Protein AF-A0A7S1IBC4-F1 (afdb_monomer)

Organism: NCBI:txid73025

Sequence (108 aa):
QLSQGDRYVRYGTKLTIVAVEVPGYLCLSNICDSRLQVETHPPDELPRCFERCIWQASPMEGWSTSDQDTSTVSDPSRSLKHYIKYGDTLRLCHTRSRGNLCVQTAQA

Mean predicted aligned error: 9.98 Å

pLDDT: mean 77.58, std 18.31, range [40.22, 95.5]

Structure (mmCIF, N/CA/C/O backbone):
data_AF-A0A7S1IBC4-F1
#
_entry.id   AF-A0A7S1IBC4-F1
#
loop_
_atom_site.group_PDB
_atom_site.id
_atom_site.type_symbol
_atom_site.label_atom_id
_atom_site.label_alt_id
_atom_site.label_comp_id
_atom_site.label_asym_id
_atom_site.label_entity_id
_atom_site.label_seq_id
_atom_site.pdbx_PDB_ins_code
_atom_site.Cartn_x
_atom_site.Cartn_y
_atom_site.Cartn_z
_atom_site.occupancy
_atom_site.B_iso_or_equiv
_atom_site.auth_seq_id
_atom_site.auth_comp_id
_atom_site.auth_asym_id
_atom_site.auth_atom_id
_atom_site.pdbx_PDB_model_num
ATOM 1 N N . GLN A 1 1 ? -15.894 -20.360 5.794 1.00 44.59 1 GLN A N 1
ATOM 2 C CA . GLN A 1 1 ? -16.725 -19.140 5.722 1.00 44.59 1 GLN A CA 1
ATOM 3 C C . GLN A 1 1 ? -16.015 -18.061 6.521 1.00 44.59 1 GLN A C 1
ATOM 5 O O . GLN A 1 1 ? -15.748 -18.296 7.689 1.00 44.59 1 GLN A O 1
ATOM 10 N N . LEU A 1 2 ? -15.638 -16.946 5.892 1.00 44.62 2 LEU A N 1
ATOM 11 C CA . LEU A 1 2 ? -15.086 -15.792 6.609 1.00 44.62 2 LEU A CA 1
ATOM 12 C C . LEU A 1 2 ? -16.204 -15.158 7.444 1.00 44.62 2 LEU A C 1
ATOM 14 O O . LEU A 1 2 ? -17.320 -14.987 6.941 1.00 44.62 2 LEU A O 1
ATOM 18 N N . SER A 1 3 ? -15.930 -14.862 8.712 1.00 52.69 3 SER A N 1
ATOM 19 C CA . SER A 1 3 ? -16.895 -14.208 9.592 1.00 52.69 3 SER A CA 1
ATOM 20 C C . SER A 1 3 ? -17.201 -12.800 9.069 1.00 52.69 3 SER A C 1
ATOM 22 O O . SER A 1 3 ? -16.409 -12.203 8.338 1.00 52.69 3 SER A O 1
ATOM 24 N N . GLN A 1 4 ? -18.355 -12.232 9.422 1.00 52.12 4 GLN A N 1
ATOM 25 C CA . GLN A 1 4 ? -18.746 -10.892 8.963 1.00 52.12 4 GLN A CA 1
ATOM 26 C C . GLN A 1 4 ? -17.710 -9.811 9.349 1.00 52.12 4 GLN A C 1
ATOM 28 O O . GLN A 1 4 ? -17.570 -8.815 8.642 1.00 52.12 4 GLN A O 1
ATOM 33 N N . GLY A 1 5 ? -16.937 -10.042 10.418 1.00 53.00 5 GLY A N 1
ATOM 34 C CA . GLY A 1 5 ? -15.843 -9.179 10.870 1.00 53.00 5 GLY A CA 1
ATOM 35 C C . GLY A 1 5 ? -14.542 -9.281 10.063 1.00 53.00 5 GLY A C 1
ATOM 36 O O . GLY A 1 5 ? -13.709 -8.388 10.196 1.00 53.00 5 GLY A O 1
ATOM 37 N N . ASP A 1 6 ? -14.376 -10.305 9.218 1.00 62.81 6 ASP A N 1
ATOM 38 C CA . ASP A 1 6 ? -13.180 -10.510 8.377 1.00 62.81 6 ASP A CA 1
ATOM 39 C C . ASP A 1 6 ? -13.259 -9.763 7.034 1.00 62.81 6 ASP A C 1
ATOM 41 O O . ASP A 1 6 ? -12.332 -9.811 6.230 1.00 62.81 6 ASP A O 1
ATOM 45 N N . ARG A 1 7 ? -14.378 -9.077 6.765 1.00 73.06 7 ARG A N 1
ATOM 46 C CA . ARG A 1 7 ? -14.605 -8.328 5.516 1.00 73.06 7 ARG A CA 1
ATOM 47 C C . ARG A 1 7 ? -14.059 -6.901 5.542 1.00 73.06 7 ARG A C 1
ATOM 49 O O . ARG A 1 7 ? -14.042 -6.247 4.505 1.00 73.06 7 ARG A O 1
ATOM 56 N N . TYR A 1 8 ? -13.659 -6.409 6.710 1.00 83.75 8 TYR A N 1
ATOM 57 C CA . TYR A 1 8 ? -13.247 -5.022 6.906 1.00 83.75 8 TYR A CA 1
ATOM 58 C C . TYR A 1 8 ? -11.767 -4.938 7.260 1.00 83.75 8 TYR A C 1
ATOM 60 O O . TYR A 1 8 ? -11.245 -5.759 8.015 1.00 83.75 8 TYR A O 1
ATOM 68 N N . VAL A 1 9 ? -11.096 -3.906 6.750 1.00 86.31 9 VAL A N 1
ATOM 69 C CA . VAL A 1 9 ? -9.678 -3.676 7.029 1.00 86.31 9 VAL A CA 1
ATOM 70 C C . VAL A 1 9 ? -9.530 -3.080 8.426 1.00 86.31 9 VAL A C 1
ATOM 72 O O . VAL A 1 9 ? -10.225 -2.130 8.787 1.00 86.31 9 VAL A O 1
ATOM 75 N N . ARG A 1 10 ? -8.619 -3.640 9.221 1.00 87.00 10 ARG A N 1
ATOM 76 C CA . ARG A 1 10 ? -8.245 -3.120 10.543 1.00 87.00 10 ARG A CA 1
ATOM 77 C C . ARG A 1 10 ? -6.848 -2.529 10.505 1.00 87.00 10 ARG A C 1
ATOM 79 O O . ARG A 1 10 ? -6.021 -2.953 9.692 1.00 87.00 10 ARG A O 1
ATOM 86 N N . TYR A 1 11 ? -6.549 -1.624 11.425 1.00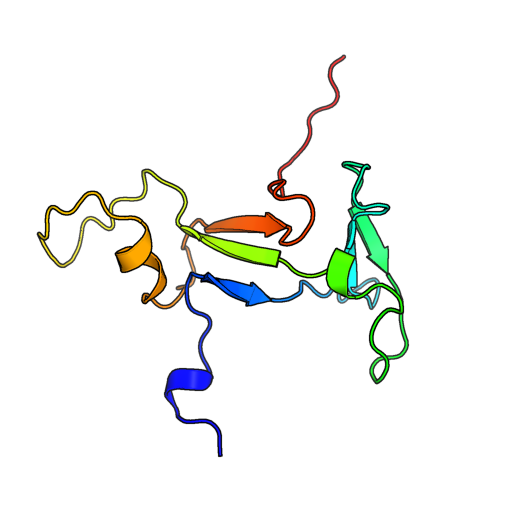 87.06 11 TYR A N 1
ATOM 87 C CA . TYR A 1 11 ? -5.160 -1.261 11.683 1.00 87.06 11 TYR A CA 1
ATOM 88 C C . TYR A 1 11 ? -4.324 -2.510 12.004 1.00 87.06 11 TYR A C 1
ATOM 90 O O . TYR A 1 11 ? -4.822 -3.528 12.473 1.00 87.06 11 TYR A O 1
ATOM 98 N N . GLY A 1 12 ? -3.045 -2.480 11.657 1.00 85.94 12 GLY A N 1
ATOM 99 C CA . GLY A 1 12 ? -2.147 -3.623 11.773 1.00 85.94 12 GLY A CA 1
ATOM 100 C C . GLY A 1 12 ? -2.323 -4.702 10.702 1.00 85.94 12 GLY A C 1
ATOM 101 O O . GLY A 1 12 ? -1.452 -5.570 10.605 1.00 85.94 12 GLY A O 1
ATOM 102 N N . THR A 1 13 ? -3.373 -4.641 9.874 1.00 85.62 13 THR A N 1
ATOM 103 C CA . THR A 1 13 ? -3.575 -5.578 8.759 1.00 85.62 13 THR A CA 1
ATOM 104 C C . THR A 1 13 ? -2.469 -5.405 7.722 1.00 85.62 13 THR A C 1
ATOM 106 O O . THR A 1 13 ? -2.145 -4.285 7.317 1.00 85.62 13 THR A O 1
ATOM 109 N N . LYS A 1 14 ? -1.893 -6.531 7.286 1.00 91.56 14 LYS A N 1
ATOM 110 C CA . LYS A 1 14 ? -0.982 -6.573 6.140 1.00 91.56 14 LYS A CA 1
ATOM 111 C C . LYS A 1 14 ? -1.804 -6.593 4.858 1.00 91.56 14 LYS A C 1
ATOM 113 O O . LYS A 1 14 ? -2.696 -7.425 4.720 1.00 91.56 14 LYS A O 1
ATOM 118 N N . LEU A 1 15 ? -1.499 -5.689 3.941 1.00 92.38 15 LEU A N 1
ATOM 119 C CA . LEU A 1 15 ? -2.232 -5.487 2.698 1.00 92.38 15 LEU A CA 1
ATOM 120 C C . LEU A 1 15 ? -1.279 -5.221 1.533 1.00 92.38 15 LEU A C 1
ATOM 122 O O . LEU A 1 15 ? -0.090 -4.965 1.723 1.00 92.38 15 LEU A O 1
ATOM 126 N N . THR A 1 16 ? -1.828 -5.260 0.325 1.00 93.38 16 THR A N 1
ATOM 127 C CA . THR A 1 16 ? -1.156 -4.806 -0.894 1.00 93.38 16 THR A CA 1
ATOM 128 C C . THR A 1 16 ? -1.959 -3.677 -1.528 1.00 93.38 16 THR A C 1
ATOM 130 O O . THR A 1 16 ? -3.151 -3.529 -1.258 1.00 93.38 16 THR A O 1
ATOM 133 N N . ILE A 1 17 ? -1.294 -2.858 -2.339 1.00 93.31 17 ILE A N 1
ATOM 134 C CA . ILE A 1 17 ? -1.921 -1.774 -3.099 1.00 93.31 17 ILE A CA 1
ATOM 135 C C . ILE A 1 17 ? -1.825 -2.159 -4.569 1.00 93.31 17 ILE A C 1
ATOM 137 O O . ILE A 1 17 ? -0.734 -2.468 -5.049 1.00 93.31 17 ILE A O 1
ATOM 141 N N . VAL A 1 18 ? -2.962 -2.157 -5.260 1.00 91.69 18 VAL A N 1
ATOM 142 C CA . VAL A 1 18 ? -3.063 -2.554 -6.666 1.00 91.69 18 VAL A CA 1
ATOM 143 C C . VAL A 1 18 ? -3.350 -1.317 -7.508 1.00 91.69 18 VAL A C 1
ATOM 145 O O . VAL A 1 18 ? -4.331 -0.612 -7.268 1.00 91.69 18 VAL A O 1
ATOM 148 N N . ALA A 1 19 ? -2.485 -1.048 -8.482 1.00 90.88 19 ALA A N 1
ATOM 149 C CA . ALA A 1 19 ? -2.728 -0.058 -9.518 1.00 90.88 19 ALA A CA 1
ATOM 150 C C . ALA A 1 19 ? -3.674 -0.655 -10.571 1.00 90.88 19 ALA A C 1
ATOM 152 O O . ALA A 1 19 ? -3.503 -1.800 -10.986 1.00 90.88 19 ALA A O 1
ATOM 153 N N . VAL A 1 20 ? -4.688 0.116 -10.977 1.00 88.62 20 VAL A N 1
ATOM 154 C CA . VAL A 1 20 ? -5.733 -0.346 -11.911 1.00 88.62 20 VAL A CA 1
ATOM 155 C C . VAL A 1 20 ? -5.425 0.069 -13.349 1.00 88.62 20 VAL A C 1
ATOM 157 O O . VAL A 1 20 ? -5.586 -0.735 -14.259 1.00 88.62 20 VAL A O 1
ATOM 160 N N . GLU A 1 21 ? -4.949 1.300 -13.563 1.00 87.69 21 GLU A N 1
ATOM 161 C CA . GLU A 1 21 ? -4.615 1.805 -14.908 1.00 87.69 21 GLU A CA 1
ATOM 162 C C . GLU A 1 21 ? -3.387 1.111 -15.508 1.00 87.69 21 GLU A C 1
ATOM 164 O O . GLU A 1 21 ? -3.341 0.838 -16.704 1.00 87.69 21 GLU A O 1
ATOM 169 N N . VAL A 1 22 ? -2.412 0.784 -14.657 1.00 86.62 22 VAL A N 1
ATOM 170 C CA . VAL A 1 22 ? -1.285 -0.096 -14.973 1.00 86.62 22 VAL A CA 1
ATOM 171 C C . VAL A 1 22 ? -1.436 -1.318 -14.070 1.00 86.62 22 VAL A C 1
ATOM 173 O O . VAL A 1 22 ? -0.989 -1.255 -12.924 1.00 86.62 22 VAL A O 1
ATOM 176 N N . PRO A 1 23 ? -2.115 -2.388 -14.526 1.00 87.31 23 PRO A N 1
ATOM 177 C CA . PRO A 1 23 ? -2.461 -3.524 -13.679 1.00 87.31 23 PRO A CA 1
ATOM 178 C C . PRO A 1 23 ? -1.232 -4.129 -12.999 1.00 87.31 23 PRO A C 1
ATOM 180 O O . PRO A 1 23 ? -0.375 -4.722 -13.656 1.00 87.31 23 PRO A O 1
ATOM 183 N N . GLY A 1 24 ? -1.134 -3.967 -11.680 1.00 91.00 24 GLY A N 1
ATOM 184 C CA . GLY A 1 24 ? 0.018 -4.457 -10.934 1.00 91.00 24 GLY A CA 1
ATOM 185 C C . GLY A 1 24 ? 0.056 -4.029 -9.475 1.00 91.00 24 GLY A C 1
ATOM 186 O O . GLY A 1 24 ? -0.765 -3.244 -9.000 1.00 91.00 24 GLY A O 1
ATOM 187 N N . TYR A 1 25 ? 1.037 -4.559 -8.754 1.00 92.56 25 TYR A N 1
ATOM 188 C CA . TYR A 1 25 ? 1.224 -4.309 -7.328 1.00 92.56 25 TYR A CA 1
ATOM 189 C C . TYR A 1 25 ? 2.213 -3.168 -7.108 1.00 92.56 25 TYR A C 1
ATOM 191 O O . TYR A 1 25 ? 3.275 -3.138 -7.726 1.00 92.56 25 TYR A O 1
ATOM 199 N N . LEU A 1 26 ? 1.901 -2.250 -6.193 1.00 94.00 26 LEU A N 1
ATOM 200 C CA . LEU A 1 26 ? 2.862 -1.248 -5.743 1.00 94.00 26 LEU A CA 1
ATOM 201 C C . LEU A 1 26 ? 3.901 -1.907 -4.829 1.00 94.00 26 LEU A C 1
ATOM 203 O O . LEU A 1 26 ? 3.572 -2.374 -3.732 1.00 94.00 26 LEU A O 1
ATOM 207 N N . CYS A 1 27 ? 5.154 -1.899 -5.267 1.00 94.12 27 CYS A N 1
ATOM 208 C CA . CYS A 1 27 ? 6.265 -2.555 -4.593 1.00 94.12 27 CYS A CA 1
ATOM 209 C C . CYS A 1 27 ? 7.472 -1.617 -4.475 1.00 94.12 27 CYS A C 1
ATOM 211 O O . CYS A 1 27 ? 7.614 -0.661 -5.237 1.00 94.12 27 CYS A O 1
ATOM 213 N N . LEU A 1 28 ? 8.391 -1.917 -3.558 1.00 93.62 28 LEU A N 1
ATOM 214 C CA . LEU A 1 28 ? 9.740 -1.350 -3.628 1.00 93.62 28 LEU A CA 1
ATOM 215 C C . LEU A 1 28 ? 10.515 -1.962 -4.800 1.00 93.62 28 LEU A C 1
ATOM 217 O O . LEU A 1 28 ? 10.491 -3.183 -4.995 1.00 93.62 28 LEU A O 1
ATOM 221 N N . SER A 1 29 ? 11.267 -1.139 -5.536 1.00 90.88 29 SER A N 1
ATOM 222 C CA . SER A 1 29 ? 12.172 -1.614 -6.596 1.00 90.88 29 SER A CA 1
ATOM 223 C C . SER A 1 29 ? 13.219 -2.591 -6.054 1.00 90.88 29 SER A C 1
ATOM 225 O O . SER A 1 29 ? 13.532 -3.597 -6.683 1.00 90.88 29 SER A O 1
ATOM 227 N N . ASN A 1 30 ? 13.702 -2.341 -4.838 1.00 86.56 30 ASN A N 1
ATOM 228 C CA . ASN A 1 30 ? 14.530 -3.229 -4.035 1.00 86.56 30 ASN A CA 1
ATOM 229 C C . ASN A 1 30 ? 14.315 -2.888 -2.549 1.00 86.56 30 ASN A C 1
ATOM 231 O O . ASN A 1 30 ? 13.979 -1.761 -2.215 1.00 86.56 30 ASN A O 1
ATOM 235 N N . ILE A 1 31 ? 14.549 -3.831 -1.636 1.00 81.31 31 ILE A N 1
ATOM 236 C CA . ILE A 1 31 ? 14.430 -3.620 -0.180 1.00 81.31 31 ILE A CA 1
ATOM 237 C C . ILE A 1 31 ? 15.363 -2.501 0.318 1.00 81.31 31 ILE A C 1
ATOM 239 O O . ILE A 1 31 ? 15.049 -1.849 1.312 1.00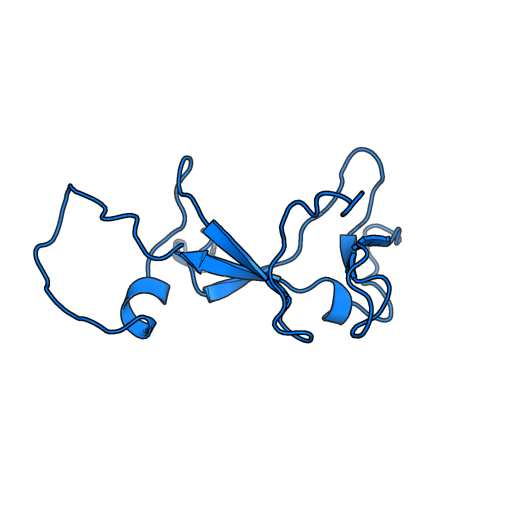 81.31 31 ILE A O 1
ATOM 243 N N . CYS A 1 32 ? 16.482 -2.279 -0.375 1.00 82.50 32 CYS A N 1
ATOM 244 C CA . CYS A 1 32 ? 17.462 -1.237 -0.062 1.00 82.50 32 CYS A CA 1
ATOM 245 C C . CYS A 1 32 ? 17.258 0.076 -0.845 1.00 82.50 32 CYS A C 1
ATOM 247 O O . CYS A 1 32 ? 18.044 1.000 -0.666 1.00 82.50 32 CYS A O 1
ATOM 249 N N . ASP A 1 33 ? 16.265 0.153 -1.735 1.00 81.12 33 ASP A N 1
ATOM 250 C CA . ASP A 1 33 ? 15.966 1.337 -2.550 1.00 81.12 33 ASP A CA 1
ATOM 251 C C . ASP A 1 33 ? 14.685 2.006 -2.017 1.00 81.12 33 ASP A C 1
ATOM 253 O O . ASP A 1 33 ? 13.765 1.329 -1.557 1.00 81.12 33 ASP A O 1
ATOM 257 N N . SER A 1 34 ? 14.629 3.338 -2.047 1.00 84.38 34 SER A N 1
ATOM 258 C CA . SER A 1 34 ? 13.435 4.104 -1.666 1.00 84.38 34 SER A CA 1
ATOM 259 C C . SER A 1 34 ? 12.441 4.261 -2.818 1.00 84.38 34 SER A C 1
ATOM 261 O O . SER A 1 34 ? 11.310 4.693 -2.597 1.00 84.38 34 SER A O 1
ATOM 263 N N . ARG A 1 35 ? 12.839 3.920 -4.051 1.00 90.00 35 ARG A N 1
ATOM 264 C CA . ARG A 1 35 ? 11.981 4.035 -5.232 1.00 90.00 35 ARG A CA 1
ATOM 265 C C . ARG A 1 35 ? 10.908 2.952 -5.263 1.00 90.00 35 ARG A C 1
ATOM 267 O O . ARG A 1 35 ? 11.149 1.771 -5.008 1.00 90.00 35 ARG A O 1
ATOM 274 N N . LEU A 1 36 ? 9.711 3.379 -5.640 1.00 92.88 36 LEU A N 1
ATOM 275 C CA . LEU A 1 36 ? 8.557 2.515 -5.843 1.00 92.88 36 LEU A CA 1
ATOM 276 C C . LEU A 1 36 ? 8.460 2.121 -7.313 1.00 92.88 36 LEU A C 1
ATOM 278 O O . LEU A 1 36 ? 8.800 2.904 -8.199 1.00 92.88 36 LEU A O 1
ATOM 282 N N . GLN A 1 37 ? 7.952 0.923 -7.563 1.00 93.12 37 GLN A N 1
ATOM 283 C CA . GLN A 1 37 ? 7.615 0.435 -8.891 1.00 93.12 37 GLN A CA 1
ATOM 284 C C . GLN A 1 37 ? 6.267 -0.282 -8.864 1.00 93.12 37 GLN A C 1
ATOM 286 O O . GLN A 1 37 ? 5.869 -0.832 -7.836 1.00 93.12 37 GLN A O 1
ATOM 291 N N . VAL A 1 38 ? 5.579 -0.292 -10.003 1.00 93.06 38 VAL A N 1
ATOM 292 C CA . VAL A 1 38 ? 4.409 -1.149 -10.209 1.00 93.06 38 VAL A CA 1
ATOM 293 C C . VAL A 1 38 ? 4.893 -2.442 -10.846 1.00 93.06 38 VAL A C 1
ATOM 295 O O . VAL A 1 38 ? 5.408 -2.427 -11.962 1.00 93.06 38 VAL A O 1
ATOM 298 N N . GLU A 1 39 ? 4.756 -3.556 -10.135 1.00 91.19 39 GLU A N 1
ATOM 299 C CA . GLU A 1 39 ? 5.045 -4.869 -10.700 1.00 91.19 39 GLU A CA 1
ATOM 300 C C . GLU A 1 39 ? 3.815 -5.438 -11.390 1.00 91.19 39 GLU A C 1
ATOM 302 O O . GLU A 1 39 ? 2.832 -5.797 -10.735 1.00 91.19 39 GLU A O 1
ATOM 307 N N . THR A 1 40 ? 3.892 -5.524 -12.715 1.00 89.50 40 THR A N 1
ATOM 308 C CA . THR A 1 40 ? 2.858 -6.121 -13.551 1.00 89.50 40 THR A CA 1
ATOM 309 C C . THR A 1 40 ? 2.997 -7.641 -13.530 1.00 89.50 40 THR A C 1
ATOM 311 O O . THR A 1 40 ? 4.065 -8.191 -13.800 1.00 89.50 40 THR A O 1
ATOM 314 N N . HIS A 1 41 ? 1.909 -8.325 -13.188 1.00 79.44 41 HIS A N 1
ATOM 315 C CA . HIS A 1 41 ? 1.807 -9.786 -13.195 1.00 79.44 41 HIS A CA 1
ATOM 316 C C . HIS A 1 41 ? 0.449 -10.181 -13.778 1.00 79.44 41 HIS A C 1
ATOM 318 O O . HIS A 1 41 ? -0.484 -9.370 -13.737 1.00 79.44 41 HIS A O 1
ATOM 324 N N . PRO A 1 42 ? 0.310 -11.396 -14.336 1.00 76.25 42 PRO A N 1
ATOM 325 C CA . PRO A 1 42 ? -1.000 -11.943 -14.658 1.00 76.25 42 PRO A CA 1
ATOM 326 C C . PRO A 1 42 ? -1.942 -11.864 -13.439 1.00 76.25 42 PRO A C 1
ATOM 328 O O . PRO A 1 42 ? -1.473 -12.044 -12.316 1.00 76.25 42 PRO A O 1
ATOM 331 N N . PRO A 1 43 ? -3.256 -11.630 -13.621 1.00 65.62 43 PRO A N 1
ATOM 332 C CA . PRO A 1 43 ? -4.207 -11.448 -12.513 1.00 65.62 43 PRO A CA 1
ATOM 333 C C . PRO A 1 43 ? -4.242 -12.603 -11.502 1.00 65.62 43 PRO A C 1
ATOM 335 O O . PRO A 1 43 ? -4.590 -12.399 -10.340 1.00 65.62 43 PRO A O 1
ATOM 338 N N . ASP A 1 44 ? -3.864 -13.798 -11.954 1.00 78.31 44 ASP A N 1
ATOM 339 C CA . ASP A 1 44 ? -3.881 -15.038 -11.180 1.00 78.31 44 ASP A CA 1
ATOM 340 C C . ASP A 1 44 ? -2.499 -15.409 -10.606 1.00 78.31 44 ASP A C 1
ATOM 342 O O . ASP A 1 44 ? -2.343 -16.458 -9.979 1.00 78.31 44 ASP A O 1
ATOM 346 N N . GLU A 1 45 ? -1.484 -14.561 -10.802 1.00 82.38 45 GLU A N 1
ATOM 347 C CA . GLU A 1 45 ? -0.111 -14.810 -10.368 1.00 82.38 45 GLU A CA 1
ATOM 348 C C . GLU A 1 45 ? 0.368 -13.767 -9.357 1.00 82.38 45 GLU A C 1
ATOM 350 O O . GLU A 1 45 ? 0.258 -12.554 -9.542 1.00 82.38 45 GLU A O 1
ATOM 355 N N . LEU A 1 46 ? 0.968 -14.256 -8.270 1.00 83.56 46 LEU A N 1
ATOM 356 C CA . LEU A 1 46 ? 1.661 -13.392 -7.325 1.00 83.56 46 LEU A CA 1
ATOM 357 C C . LEU A 1 46 ? 3.0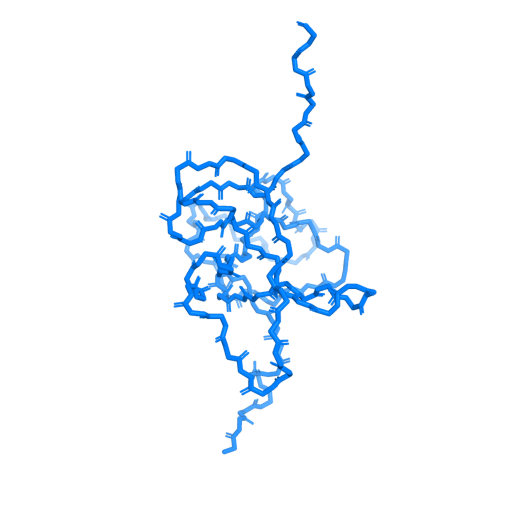54 -13.029 -7.863 1.00 83.56 46 LEU A C 1
ATOM 359 O O . LEU A 1 46 ? 3.751 -13.899 -8.393 1.00 83.56 46 LEU A O 1
ATOM 363 N N . PRO A 1 47 ? 3.522 -11.789 -7.631 1.00 81.88 47 PRO A N 1
ATOM 364 C CA . PRO A 1 47 ? 4.896 -11.411 -7.896 1.00 81.88 47 PRO A CA 1
ATOM 365 C C . PRO A 1 47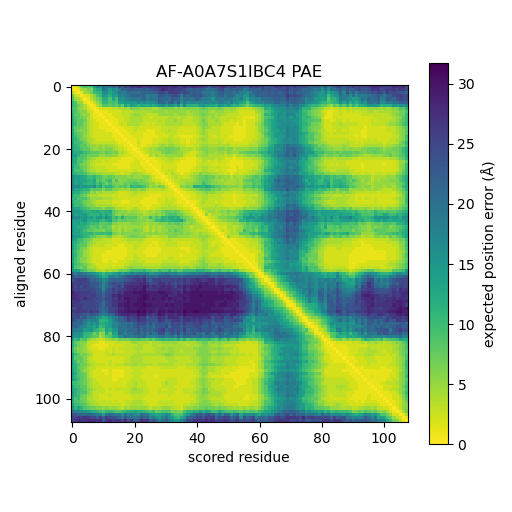 ? 5.905 -12.396 -7.308 1.00 81.88 47 PRO A C 1
ATOM 367 O O . PRO A 1 47 ? 5.811 -12.768 -6.136 1.00 81.88 47 PRO A O 1
ATOM 370 N N . ARG A 1 48 ? 6.957 -12.734 -8.068 1.00 81.06 48 ARG A N 1
ATOM 371 C CA . ARG A 1 48 ? 8.065 -13.582 -7.572 1.00 81.06 48 ARG A CA 1
ATOM 372 C C . ARG A 1 48 ? 8.670 -13.063 -6.265 1.00 81.06 48 ARG A C 1
ATOM 374 O O . ARG A 1 48 ? 9.145 -13.847 -5.451 1.00 81.06 48 ARG A O 1
ATOM 381 N N . CYS A 1 49 ? 8.645 -11.748 -6.057 1.00 85.06 49 CYS A N 1
ATOM 382 C CA . CYS A 1 49 ? 9.109 -11.099 -4.835 1.00 85.06 49 CYS A CA 1
ATOM 383 C C . CYS A 1 49 ? 7.970 -10.354 -4.129 1.00 85.06 49 CYS A C 1
ATOM 385 O O . CYS A 1 49 ? 8.130 -9.191 -3.760 1.00 85.06 49 CYS A O 1
ATOM 387 N N . PHE A 1 50 ? 6.830 -11.025 -3.944 1.00 89.06 50 PHE A N 1
ATOM 388 C CA . PHE A 1 50 ? 5.612 -10.460 -3.352 1.00 89.06 50 PHE A CA 1
ATOM 389 C C . PHE A 1 50 ? 5.834 -9.726 -2.024 1.00 89.06 50 PHE A C 1
ATOM 391 O O . PHE A 1 50 ? 5.175 -8.734 -1.735 1.00 89.06 50 PHE A O 1
ATOM 398 N N . GLU A 1 51 ? 6.818 -10.156 -1.236 1.00 91.38 51 GLU A N 1
ATOM 399 C CA . GLU A 1 51 ? 7.247 -9.507 0.006 1.00 91.38 51 GLU A CA 1
ATOM 400 C C . GLU A 1 51 ? 7.632 -8.025 -0.129 1.00 91.38 51 GLU A C 1
ATOM 402 O O . GLU A 1 51 ? 7.528 -7.293 0.853 1.00 91.38 51 GLU A O 1
ATOM 407 N N . ARG A 1 52 ? 8.041 -7.572 -1.325 1.00 93.69 52 ARG A N 1
ATOM 408 C CA . ARG A 1 52 ? 8.340 -6.159 -1.627 1.00 93.69 52 ARG A CA 1
ATOM 409 C C . ARG A 1 52 ? 7.091 -5.300 -1.812 1.00 93.69 52 ARG A C 1
ATOM 411 O O . ARG A 1 52 ? 7.207 -4.088 -1.972 1.00 93.69 52 ARG A O 1
ATOM 418 N N . CYS A 1 53 ? 5.922 -5.926 -1.828 1.00 94.12 53 CYS A N 1
ATOM 419 C CA . CYS A 1 53 ? 4.635 -5.304 -2.107 1.00 94.12 53 CYS A CA 1
ATOM 420 C C . CYS A 1 53 ? 3.714 -5.316 -0.874 1.00 94.12 53 CYS A C 1
ATOM 422 O O . CYS A 1 53 ? 2.553 -4.921 -0.971 1.00 94.12 53 CYS A O 1
ATOM 424 N N . ILE A 1 54 ? 4.204 -5.799 0.281 1.00 95.00 54 ILE A N 1
ATOM 425 C CA . ILE A 1 54 ? 3.408 -5.959 1.504 1.00 95.00 54 ILE A CA 1
ATOM 426 C C . ILE A 1 54 ? 3.579 -4.744 2.413 1.00 95.00 54 ILE A C 1
ATOM 428 O O . ILE A 1 54 ? 4.655 -4.485 2.969 1.00 95.00 54 ILE A O 1
ATOM 432 N N . TRP A 1 55 ? 2.461 -4.073 2.652 1.00 95.50 55 TRP A N 1
ATOM 433 C CA . TRP A 1 55 ? 2.333 -2.889 3.488 1.00 95.50 55 TRP A CA 1
ATOM 434 C C . TRP A 1 55 ? 1.518 -3.210 4.737 1.00 95.50 55 TRP A C 1
ATOM 436 O O . TRP A 1 55 ? 0.684 -4.111 4.740 1.00 95.50 55 TRP A O 1
ATOM 446 N N . GLN A 1 56 ? 1.742 -2.466 5.808 1.00 93.88 56 GLN A N 1
ATOM 447 C CA . GLN A 1 56 ? 0.937 -2.507 7.018 1.00 93.88 56 GLN A CA 1
ATOM 448 C C . GLN A 1 56 ? 0.332 -1.127 7.245 1.00 93.88 56 GLN A C 1
ATOM 450 O O . GLN A 1 56 ? 1.063 -0.138 7.319 1.00 93.88 56 GLN A O 1
ATOM 455 N N . ALA A 1 57 ? -0.995 -1.067 7.352 1.00 91.06 57 ALA A N 1
ATOM 456 C CA . ALA A 1 57 ? -1.693 0.161 7.704 1.00 91.06 57 ALA A CA 1
ATOM 457 C C . ALA A 1 57 ? -1.670 0.356 9.221 1.00 91.06 57 ALA A C 1
ATOM 459 O O . ALA A 1 57 ? -2.139 -0.498 9.971 1.00 91.06 57 ALA A O 1
ATOM 460 N N . SER A 1 58 ? -1.157 1.492 9.670 1.00 88.75 58 SER A N 1
ATOM 461 C CA . SER A 1 58 ? -1.099 1.884 11.077 1.00 88.75 58 SER A CA 1
ATOM 462 C C . SER A 1 58 ? -1.733 3.263 11.252 1.00 88.75 58 SER A C 1
ATOM 464 O O . SER A 1 58 ? -1.698 4.058 10.311 1.00 88.75 58 SER A O 1
ATOM 466 N N . PRO A 1 59 ? -2.287 3.589 12.428 1.00 86.31 59 PRO A N 1
ATOM 467 C CA . PRO A 1 59 ? -2.745 4.947 12.694 1.00 86.31 59 PRO A CA 1
ATOM 468 C C . PRO A 1 59 ? -1.558 5.922 12.651 1.00 86.31 59 PRO A C 1
ATOM 470 O O . PRO A 1 59 ? -0.427 5.556 12.995 1.00 86.31 59 PRO A O 1
ATOM 473 N N . MET A 1 60 ? -1.802 7.158 12.212 1.00 81.75 60 MET A N 1
ATOM 474 C CA . MET A 1 60 ? -0.835 8.248 12.350 1.00 81.75 60 MET A CA 1
ATOM 475 C C . MET A 1 60 ? -0.953 8.819 13.775 1.00 81.75 60 MET A 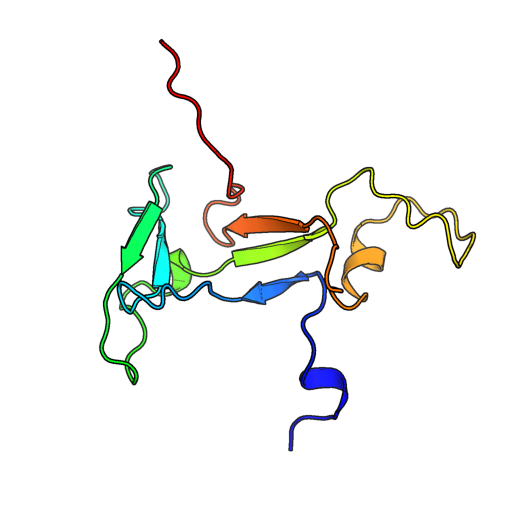C 1
ATOM 477 O O . MET A 1 60 ? -2.049 9.167 14.213 1.00 81.75 60 MET A O 1
ATOM 481 N N . GLU A 1 61 ? 0.148 8.856 14.535 1.00 68.38 61 GLU A N 1
ATOM 482 C CA . GLU A 1 61 ? 0.144 9.427 15.891 1.00 68.38 61 GLU A CA 1
ATOM 483 C C . GLU A 1 61 ? -0.299 10.898 15.839 1.00 68.38 61 GLU A C 1
ATOM 485 O O . GLU A 1 61 ? 0.220 11.670 15.036 1.00 68.38 61 GLU A O 1
ATOM 490 N N . GLY A 1 62 ? -1.275 11.274 16.674 1.00 53.75 62 GLY A N 1
ATOM 491 C CA . GLY A 1 62 ? -1.794 12.646 16.758 1.00 53.75 62 GLY A CA 1
ATOM 492 C C . GLY A 1 62 ? -3.217 12.856 16.231 1.00 53.75 62 GLY A C 1
ATOM 493 O O . GLY A 1 62 ? -3.788 13.913 16.487 1.00 53.75 62 GLY A O 1
ATOM 494 N N . TRP A 1 63 ? -3.841 11.864 15.581 1.00 43.97 63 TRP A N 1
ATOM 495 C CA . TRP A 1 63 ? -5.286 11.907 15.332 1.00 43.97 63 TRP A CA 1
ATOM 496 C C . TRP A 1 63 ? -6.025 11.396 16.570 1.00 43.97 63 TRP A C 1
ATOM 498 O O . TRP A 1 63 ? -6.325 10.210 16.706 1.00 43.97 63 TRP A O 1
ATOM 508 N N . SER A 1 64 ? -6.308 12.294 17.511 1.00 42.41 64 SER A N 1
ATOM 509 C CA . SER A 1 64 ? -7.354 12.037 18.493 1.00 42.41 64 SER A CA 1
ATOM 510 C C . SER A 1 64 ? -8.671 11.943 17.731 1.00 42.41 64 SER A C 1
ATOM 512 O O . SER A 1 64 ? -9.135 12.939 17.176 1.00 42.41 64 SER A O 1
ATOM 514 N N . THR A 1 65 ? -9.300 10.772 17.701 1.00 45.34 65 THR A N 1
ATOM 515 C CA . THR A 1 65 ? -10.753 10.715 17.550 1.00 45.34 65 THR A CA 1
ATOM 516 C C . THR A 1 65 ? -11.336 11.398 18.781 1.00 45.34 65 THR A C 1
ATOM 518 O O . THR A 1 65 ? -11.628 10.758 19.788 1.00 45.34 65 THR A O 1
ATOM 521 N N . SER A 1 66 ? -11.441 12.726 18.741 1.00 41.00 66 SER A N 1
ATOM 522 C CA . SER A 1 66 ? -12.379 13.464 19.573 1.00 41.00 66 SER A CA 1
ATOM 523 C C . SER A 1 66 ? -13.770 13.088 19.078 1.00 41.00 66 SER A C 1
ATOM 525 O O . SER A 1 66 ? -14.328 13.771 18.230 1.00 41.00 66 SER A O 1
ATOM 527 N N . ASP A 1 67 ? -14.196 11.886 19.449 1.00 45.66 67 ASP A N 1
ATOM 528 C CA . ASP A 1 67 ? -15.563 11.502 19.764 1.00 45.66 67 ASP A CA 1
ATOM 529 C C . ASP A 1 67 ? -15.594 9.983 19.979 1.00 45.66 67 ASP A C 1
ATOM 531 O O . ASP A 1 67 ? -15.431 9.184 19.057 1.00 45.66 67 ASP A O 1
ATOM 535 N N . GLN A 1 68 ? -15.847 9.640 21.241 1.00 46.81 68 GLN A N 1
ATOM 536 C CA . GLN A 1 68 ? -15.998 8.321 21.857 1.00 46.81 68 GLN A CA 1
ATOM 537 C C . GLN A 1 68 ? -14.739 7.667 22.453 1.00 46.81 68 GLN A C 1
ATOM 539 O O . GLN A 1 68 ? -13.764 7.342 21.785 1.00 46.81 68 GLN A O 1
ATOM 544 N N . ASP A 1 69 ? -14.873 7.444 23.761 1.00 41.25 69 ASP A N 1
ATOM 545 C CA . ASP A 1 69 ? -14.015 6.759 24.720 1.00 41.25 69 ASP A CA 1
ATOM 546 C C . ASP A 1 69 ? -12.749 7.479 25.196 1.00 41.25 69 ASP A C 1
ATOM 548 O O . ASP A 1 69 ? -1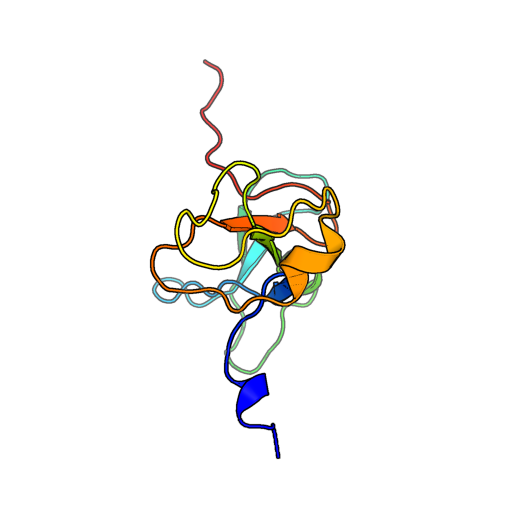1.618 7.279 24.756 1.00 41.25 69 ASP A O 1
ATOM 552 N N . THR A 1 70 ? -12.975 8.255 26.257 1.00 40.69 70 THR A N 1
ATOM 553 C CA . THR A 1 70 ? -12.020 8.591 27.311 1.00 40.69 70 THR A CA 1
ATOM 554 C C . THR A 1 70 ? -11.398 7.323 27.911 1.00 40.69 70 THR A C 1
ATOM 556 O O . THR A 1 70 ? -11.778 6.870 28.990 1.00 40.69 70 THR A O 1
ATOM 559 N N . SER A 1 71 ? -10.407 6.747 27.238 1.00 40.22 71 SER A N 1
ATOM 560 C CA . SER A 1 71 ? -9.434 5.870 27.880 1.00 40.22 71 SER A CA 1
ATOM 561 C C . SER A 1 71 ? -8.031 6.368 27.565 1.00 40.22 71 SER A C 1
ATOM 563 O O . SER A 1 71 ? -7.463 6.097 26.510 1.00 40.22 71 SER A O 1
ATOM 565 N N . THR A 1 72 ? -7.478 7.126 28.504 1.00 49.19 72 THR A N 1
ATOM 566 C CA . THR A 1 72 ? -6.047 7.393 28.634 1.00 49.19 72 THR A CA 1
ATOM 567 C C . THR A 1 72 ? -5.277 6.075 28.676 1.00 49.19 72 THR A C 1
ATOM 569 O O . THR A 1 72 ? -5.216 5.473 29.744 1.00 49.19 72 THR A O 1
ATOM 572 N N . VAL A 1 73 ? -4.684 5.611 27.568 1.00 44.53 73 VAL A N 1
ATOM 573 C CA . VAL A 1 73 ? -3.581 4.631 27.614 1.00 44.53 73 VAL A CA 1
ATOM 574 C C . VAL A 1 73 ? -2.629 4.796 26.426 1.00 44.53 73 VAL A C 1
ATOM 576 O O . VAL A 1 73 ? -2.992 4.610 25.267 1.00 44.53 73 VAL A O 1
ATOM 579 N N . SER A 1 74 ? -1.377 5.067 26.778 1.00 42.34 74 SER A N 1
ATOM 580 C CA . SER A 1 74 ? -0.158 5.197 25.981 1.00 42.34 74 SER A CA 1
ATOM 581 C C . SER A 1 74 ? 0.363 3.859 25.422 1.00 42.34 74 SER A C 1
ATOM 583 O O . SER A 1 74 ? 1.529 3.523 25.612 1.00 42.34 74 SER A O 1
ATOM 585 N N . ASP A 1 75 ? -0.488 3.067 24.762 1.00 45.22 75 ASP A N 1
ATOM 586 C CA . ASP A 1 75 ? -0.091 1.767 24.201 1.00 45.22 75 ASP A CA 1
ATOM 587 C C . ASP A 1 75 ? -0.546 1.608 22.732 1.00 45.22 75 ASP A C 1
ATOM 589 O O . ASP A 1 75 ? -1.731 1.365 22.469 1.00 45.22 75 ASP A O 1
ATOM 593 N N . PRO A 1 76 ? 0.374 1.712 21.749 1.00 49.09 76 PRO A N 1
ATOM 594 C CA . PRO A 1 76 ? 0.055 1.573 20.328 1.00 49.09 76 PRO A CA 1
ATOM 595 C C . PRO A 1 76 ? -0.430 0.164 19.946 1.00 49.09 76 PRO A C 1
ATOM 597 O O . PRO A 1 76 ? -0.952 -0.017 18.850 1.00 49.09 76 PRO A O 1
ATOM 600 N N . SER A 1 77 ? -0.315 -0.842 20.825 1.00 49.12 77 SER A N 1
ATOM 601 C CA . SER A 1 77 ? -0.870 -2.179 20.574 1.00 49.12 77 SER A CA 1
ATOM 602 C C . SER A 1 77 ? -2.402 -2.229 20.673 1.00 49.12 77 SER A C 1
ATOM 604 O O . SER A 1 77 ? -3.035 -3.084 20.045 1.00 49.12 77 SER A O 1
ATOM 606 N N . ARG A 1 78 ? -3.026 -1.295 21.408 1.00 45.00 78 ARG A N 1
ATOM 607 C CA . ARG A 1 78 ? -4.490 -1.219 21.549 1.00 45.00 78 ARG A CA 1
ATOM 608 C C . ARG A 1 78 ? -5.176 -0.626 20.318 1.00 45.00 78 ARG A C 1
ATOM 610 O O . ARG A 1 78 ? -6.274 -1.064 19.981 1.00 45.00 78 ARG A O 1
ATOM 617 N N . SER A 1 79 ? -4.516 0.282 19.596 1.00 53.59 79 SER A N 1
ATOM 618 C CA . SER A 1 79 ? -5.092 0.938 18.413 1.00 53.59 79 SER A CA 1
ATOM 619 C C . SER A 1 79 ? -5.191 0.018 17.181 1.00 53.59 79 SER A C 1
ATOM 621 O O . SER A 1 79 ? -5.989 0.259 16.276 1.00 53.59 79 SER A O 1
ATOM 623 N N . LEU A 1 80 ? -4.453 -1.099 17.169 1.00 57.72 80 LEU A N 1
ATOM 624 C CA . LEU A 1 80 ? -4.440 -2.080 16.074 1.00 57.72 80 LEU A CA 1
ATOM 625 C C . LEU A 1 80 ? -5.724 -2.928 15.975 1.00 57.72 80 LEU A C 1
ATOM 627 O O . LEU A 1 80 ? -5.859 -3.742 15.069 1.00 57.72 80 LEU A O 1
ATOM 631 N N . LYS A 1 81 ? -6.680 -2.777 16.900 1.00 64.75 81 LYS A N 1
ATOM 632 C CA . LYS A 1 81 ? -7.959 -3.508 16.856 1.00 64.75 81 LYS A CA 1
ATOM 633 C C . LYS A 1 81 ? -9.100 -2.726 16.201 1.00 64.75 81 LYS A C 1
ATOM 635 O O . LYS A 1 81 ? -10.175 -3.295 16.018 1.00 64.75 81 LYS A O 1
ATOM 640 N N . HIS A 1 82 ? -8.888 -1.462 15.832 1.00 79.38 82 HIS A N 1
ATOM 641 C CA . HIS A 1 82 ? -9.930 -0.644 15.210 1.00 79.38 82 HIS A CA 1
ATOM 642 C C . HIS A 1 82 ? -9.995 -0.854 13.694 1.00 79.38 82 HIS A C 1
ATOM 644 O O . HIS A 1 82 ? -8.984 -1.092 13.028 1.00 79.38 82 HIS A O 1
ATOM 650 N N . TYR A 1 83 ? -11.212 -0.773 13.157 1.00 86.62 83 TYR A N 1
ATOM 651 C CA . TYR A 1 83 ? -11.460 -0.762 11.719 1.00 86.62 83 TYR A CA 1
ATOM 652 C C . TYR A 1 83 ? -11.021 0.570 11.115 1.00 86.62 83 TYR A C 1
ATOM 654 O O . TYR A 1 83 ? -11.223 1.616 11.730 1.00 86.62 83 TYR A O 1
ATOM 662 N N . ILE A 1 84 ? -10.471 0.514 9.906 1.00 86.94 84 ILE A N 1
ATOM 663 C CA . ILE A 1 84 ? -10.153 1.699 9.111 1.00 86.94 84 ILE A CA 1
ATOM 664 C C . ILE A 1 84 ? -11.457 2.228 8.512 1.00 86.94 84 ILE A C 1
ATOM 666 O O . ILE A 1 84 ? -12.204 1.472 7.881 1.00 86.94 84 ILE A O 1
ATOM 670 N N . LYS A 1 85 ? -11.735 3.515 8.710 1.00 87.69 85 LYS A N 1
ATOM 671 C CA . LYS A 1 85 ? -12.896 4.207 8.141 1.00 87.69 85 LYS A CA 1
ATOM 672 C C . LYS A 1 85 ? -12.478 5.110 6.981 1.00 87.69 85 LYS A C 1
ATOM 674 O O . LYS A 1 85 ? -11.332 5.537 6.871 1.00 87.69 85 LYS A O 1
ATOM 679 N N . TYR A 1 86 ? -13.432 5.426 6.108 1.00 87.25 86 TYR A N 1
ATOM 680 C CA . TYR A 1 86 ? -13.234 6.475 5.109 1.00 87.25 86 TYR A CA 1
ATOM 681 C C . TYR A 1 86 ? -12.975 7.816 5.805 1.00 87.25 86 TYR A C 1
ATOM 683 O O . TYR A 1 86 ? -13.710 8.182 6.720 1.00 87.25 86 TYR A O 1
ATOM 691 N N . GLY A 1 87 ? -11.946 8.537 5.356 1.00 88.88 87 GLY A N 1
ATOM 692 C CA . GLY A 1 87 ? -11.498 9.793 5.966 1.00 88.88 87 GLY A CA 1
ATOM 693 C C . GLY A 1 87 ? -10.400 9.635 7.023 1.00 88.88 87 GLY A C 1
ATOM 694 O O . GLY A 1 87 ? -9.793 10.637 7.393 1.00 88.88 87 GLY A O 1
ATOM 695 N N . ASP A 1 88 ? -10.093 8.408 7.463 1.00 87.12 88 ASP A N 1
ATOM 696 C CA . ASP A 1 88 ? -8.970 8.163 8.370 1.00 87.12 88 ASP A CA 1
ATOM 697 C C . ASP A 1 88 ? -7.634 8.512 7.696 1.00 87.12 88 ASP A C 1
ATOM 699 O O . ASP A 1 88 ? -7.379 8.155 6.542 1.00 87.12 88 ASP A O 1
ATOM 703 N N . THR A 1 89 ? -6.737 9.149 8.451 1.00 88.62 89 THR A N 1
ATOM 704 C CA . THR A 1 89 ? -5.338 9.310 8.039 1.00 88.62 89 THR A CA 1
ATOM 705 C C . THR A 1 89 ? -4.510 8.161 8.586 1.00 88.62 89 THR A C 1
ATOM 707 O O . THR A 1 89 ? -4.416 7.943 9.795 1.00 88.62 89 THR A O 1
ATOM 710 N N . LEU A 1 90 ? -3.877 7.429 7.676 1.00 89.56 90 LEU A N 1
ATOM 711 C CA . LEU A 1 90 ? -3.127 6.221 7.982 1.00 89.56 90 LEU A CA 1
ATOM 712 C C . LEU A 1 90 ? -1.685 6.325 7.490 1.00 89.56 90 LEU A C 1
ATOM 714 O O . LEU A 1 90 ? -1.376 6.967 6.488 1.00 89.56 90 LEU A O 1
ATOM 718 N N . ARG A 1 91 ? -0.792 5.655 8.211 1.00 91.69 91 ARG A N 1
ATOM 719 C CA . ARG A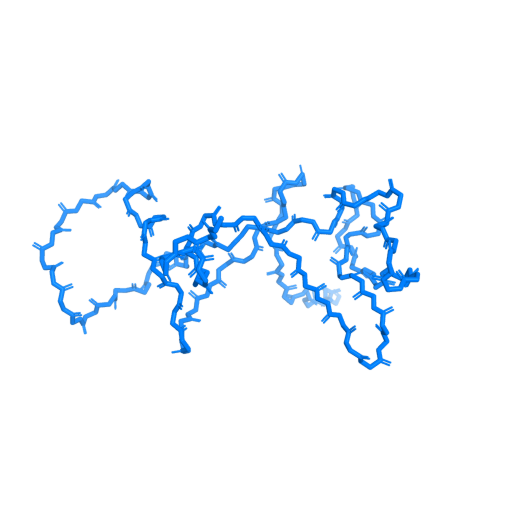 1 91 ? 0.599 5.438 7.827 1.00 91.69 91 ARG A CA 1
ATOM 720 C C . ARG A 1 91 ? 0.725 4.052 7.213 1.00 91.69 91 ARG A C 1
ATOM 722 O O . ARG A 1 91 ? 0.400 3.058 7.861 1.00 91.69 91 ARG A O 1
ATOM 729 N N . LEU A 1 92 ? 1.247 3.984 5.993 1.00 94.19 92 LEU A N 1
ATOM 730 C CA . LEU A 1 92 ? 1.563 2.725 5.321 1.00 94.19 92 LEU A CA 1
ATOM 731 C C . LEU A 1 92 ? 3.043 2.407 5.520 1.00 94.19 92 LEU A C 1
ATOM 733 O O . LEU A 1 92 ? 3.909 3.075 4.962 1.00 94.19 92 LEU A O 1
ATOM 737 N N . CYS A 1 93 ? 3.328 1.388 6.325 1.00 93.50 93 CYS A N 1
ATOM 738 C CA . CYS A 1 93 ? 4.685 0.918 6.584 1.00 93.50 93 CYS A CA 1
ATOM 739 C C . CYS A 1 93 ? 4.984 -0.314 5.726 1.00 93.50 93 CYS A C 1
ATOM 741 O O . CYS A 1 93 ? 4.243 -1.296 5.764 1.00 93.50 93 CYS A O 1
ATOM 743 N N . HIS A 1 94 ? 6.071 -0.288 4.963 1.00 94.69 94 HIS A N 1
ATOM 744 C CA . HIS A 1 94 ? 6.530 -1.452 4.221 1.00 94.69 94 HIS A CA 1
ATOM 745 C C . HIS A 1 94 ? 7.080 -2.503 5.191 1.00 94.69 94 HIS A C 1
ATOM 747 O O . HIS A 1 94 ? 7.992 -2.245 5.980 1.00 94.69 94 HIS A O 1
ATOM 753 N N . 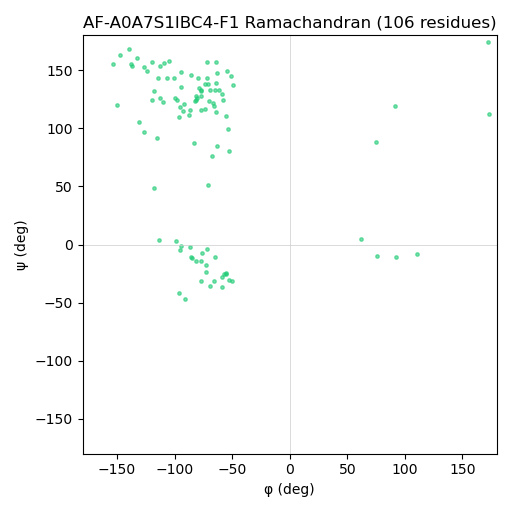THR A 1 95 ? 6.531 -3.715 5.137 1.00 92.31 95 THR A N 1
ATOM 754 C CA . THR A 1 95 ? 6.755 -4.711 6.197 1.00 92.31 95 THR A CA 1
ATOM 755 C C . THR A 1 95 ? 8.200 -5.196 6.298 1.00 92.31 95 THR A C 1
ATOM 757 O O . THR A 1 95 ? 8.652 -5.499 7.404 1.00 92.31 95 THR A O 1
ATOM 760 N N . ARG A 1 96 ? 8.934 -5.246 5.175 1.00 91.94 96 ARG A N 1
ATOM 761 C CA . ARG A 1 96 ? 10.309 -5.765 5.135 1.00 91.94 96 ARG A CA 1
ATOM 762 C C . ARG A 1 96 ? 11.371 -4.693 5.369 1.00 91.94 96 ARG A C 1
ATOM 764 O O . ARG A 1 96 ? 12.257 -4.904 6.188 1.00 91.94 96 ARG A O 1
ATOM 771 N N . SER A 1 97 ? 11.274 -3.546 4.696 1.00 91.50 97 SER A N 1
ATOM 772 C CA . SER A 1 97 ? 12.251 -2.451 4.857 1.00 91.50 97 SER A CA 1
ATOM 773 C C . SER A 1 97 ? 11.988 -1.582 6.087 1.00 91.50 97 SER A C 1
ATOM 775 O O . SER A 1 97 ? 12.849 -0.796 6.463 1.00 91.50 97 SER A O 1
ATOM 777 N N . ARG A 1 98 ? 10.801 -1.694 6.704 1.00 90.69 98 ARG A N 1
ATOM 778 C CA . ARG A 1 98 ? 10.330 -0.833 7.805 1.00 90.69 98 ARG A CA 1
ATOM 779 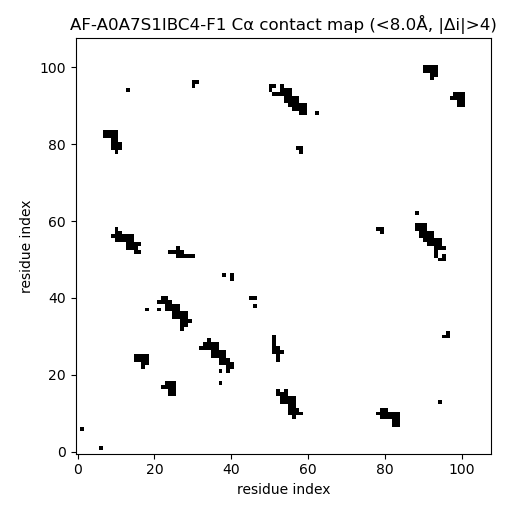C C . ARG A 1 98 ? 10.202 0.654 7.440 1.00 90.69 98 ARG A C 1
ATOM 781 O O . ARG A 1 98 ? 9.871 1.457 8.307 1.00 90.69 98 ARG A O 1
ATOM 788 N N . GLY A 1 99 ? 10.415 1.018 6.174 1.00 91.25 99 GLY A N 1
ATOM 789 C CA . GLY A 1 99 ? 10.185 2.367 5.662 1.00 91.25 99 GLY A CA 1
ATOM 790 C C . GLY A 1 99 ? 8.696 2.693 5.557 1.00 91.25 99 GLY A C 1
ATOM 791 O O . GLY A 1 99 ? 7.860 1.794 5.465 1.00 91.25 99 GLY A O 1
ATOM 792 N N . ASN A 1 100 ? 8.357 3.980 5.558 1.00 92.38 100 ASN A N 1
ATOM 793 C CA . ASN A 1 100 ? 6.987 4.443 5.339 1.00 92.38 100 ASN A CA 1
ATOM 794 C C . ASN A 1 100 ? 6.821 4.928 3.902 1.00 92.38 100 ASN A C 1
ATOM 796 O O . ASN A 1 100 ? 7.727 5.552 3.355 1.00 92.38 100 ASN A O 1
ATOM 800 N N . LEU A 1 101 ? 5.651 4.678 3.319 1.00 93.81 101 LEU A N 1
ATOM 801 C CA . LEU A 1 101 ? 5.258 5.331 2.080 1.00 93.81 101 LEU A CA 1
ATOM 802 C C . LEU A 1 101 ? 5.056 6.824 2.356 1.00 93.81 101 LEU A C 1
ATOM 804 O O . LEU A 1 101 ? 4.240 7.200 3.200 1.00 93.81 101 LEU A O 1
ATOM 808 N N . CYS A 1 102 ? 5.797 7.668 1.651 1.00 91.50 102 CYS A N 1
ATOM 809 C CA . CYS A 1 102 ? 5.694 9.115 1.750 1.00 91.50 102 CYS A CA 1
ATOM 810 C C . CYS A 1 102 ? 5.997 9.767 0.400 1.00 91.50 102 CYS A C 1
ATOM 812 O O . CYS A 1 102 ? 6.580 9.155 -0.496 1.00 91.50 102 CYS A O 1
ATOM 814 N N . VAL A 1 103 ? 5.598 11.029 0.262 1.00 90.88 103 VAL A N 1
ATOM 815 C CA . VAL A 1 103 ? 6.026 11.858 -0.863 1.00 90.88 103 VAL A CA 1
ATOM 816 C C . VAL A 1 103 ? 7.455 12.310 -0.582 1.00 90.88 103 VAL A C 1
ATOM 818 O O . VAL A 1 103 ? 7.697 13.037 0.380 1.00 90.88 103 VAL A O 1
ATOM 821 N N . GLN A 1 104 ? 8.398 11.878 -1.417 1.00 87.81 104 GLN A N 1
ATOM 822 C CA . GLN A 1 104 ? 9.762 12.388 -1.385 1.00 87.81 104 GLN A CA 1
ATOM 823 C C . GLN A 1 104 ? 9.827 13.648 -2.249 1.00 87.81 104 GLN A C 1
ATOM 825 O O . GLN A 1 104 ? 9.632 13.591 -3.462 1.00 87.81 104 GLN A O 1
ATOM 830 N N . THR A 1 105 ? 10.105 14.793 -1.634 1.00 83.31 105 THR A N 1
ATOM 831 C CA . THR A 1 105 ? 10.524 15.978 -2.381 1.00 83.31 105 THR A CA 1
ATOM 832 C C . THR A 1 105 ? 11.989 15.797 -2.764 1.00 83.31 105 THR A C 1
ATOM 834 O O . THR A 1 105 ? 12.806 15.367 -1.945 1.00 83.31 105 THR A O 1
ATOM 837 N N . ALA A 1 106 ? 12.335 16.064 -4.024 1.00 71.81 106 ALA A N 1
ATOM 838 C CA . ALA A 1 106 ? 13.737 16.135 -4.413 1.00 71.81 106 ALA A CA 1
ATOM 839 C C . ALA A 1 106 ? 14.409 17.207 -3.542 1.00 71.81 106 ALA A C 1
ATOM 841 O O . ALA A 1 106 ? 13.929 18.341 -3.487 1.00 71.81 106 ALA A O 1
ATOM 842 N N . GLN A 1 107 ? 15.480 16.850 -2.831 1.00 58.47 107 GLN A N 1
ATOM 843 C CA . GLN A 1 107 ? 16.394 17.872 -2.336 1.00 58.47 107 GLN A CA 1
ATOM 844 C C . GLN A 1 107 ? 17.029 18.503 -3.577 1.00 58.47 107 GLN A C 1
ATOM 846 O O . GLN A 1 107 ? 17.595 17.781 -4.400 1.00 58.47 107 GLN A O 1
ATOM 851 N N . ALA A 1 108 ? 16.810 19.807 -3.749 1.00 47.09 108 ALA A N 1
ATOM 852 C CA . ALA A 1 108 ? 17.475 20.609 -4.770 1.00 47.09 108 ALA A CA 1
ATOM 853 C C . ALA A 1 108 ? 18.990 20.642 -4.534 1.00 47.09 108 ALA A C 1
ATOM 855 O O . ALA A 1 108 ? 19.394 20.605 -3.346 1.00 47.09 108 ALA A O 1
#

Radius of gyration: 16.31 Å; Cα contacts (8 Å, |Δi|>4): 145; chains: 1; bounding box: 36×40×44 Å

Solvent-accessible surface area (backbone atoms only — not comparable to full-atom values): 6968 Å² total; per-residue (Å²): 132,83,56,85,76,71,78,59,60,35,25,64,41,77,43,71,51,72,42,75,93,61,56,20,36,46,20,42,73,37,80,92,46,91,51,73,39,71,50,70,52,61,96,92,48,79,56,98,62,47,70,45,28,35,29,28,40,34,76,44,91,84,73,73,70,89,72,82,78,98,67,95,67,99,50,78,77,66,61,38,74,41,69,69,56,93,89,64,69,68,38,41,29,32,68,75,64,66,46,66,74,71,88,78,76,81,82,127

Nearest PDB structures (foldseek):
  3uj4-assembly1_A  TM=8.019E-01  e=1.313E-01  Rattus norvegicus
  8seq-assembly1_C  TM=6.607E-01  e=4.656E-02  Oryctolagus cuniculus
  8set-assembly1_D  TM=6.665E-01  e=6.714E-02  Oryctolagus cuniculus
  3mal-assembly2_B  TM=7.303E-01  e=5.025E-01  Arabidopsis thaliana

Secondary structure (DSSP, 8-state):
---GGGGS-BTT-EE--EETTTTEEEEESSTT---EEEE---TT---TTGGGG-EEEEEPTT----SS-------HHHHTTSBP-TT--EEEEETTT-PBP---PPP-

Foldseek 3Di:
DDPPVNVFDFAQDKDWDADDVQGFTWFPPDLPDPDIDGDDDDPPDAPPPNLRGIKGKAADPPPPPPPDDDDDDPDSVVRRGDTDDPPGDIWIARPRSRDTDDDDDDDD